Protein AF-W4P4S6-F1 (afdb_monomer)

Foldseek 3Di:
DDDDPLAADDPVLVVLLVVLVVLLVVLVVVLVVLVCVCVVVPDDPVSNVVSVVVNVVSVVSNVVSVVSNVVSVSSND

Solvent-accessible surface area (backbone atoms only — not comparable to full-atom values): 4457 Å² total; per-residue (Å²): 134,88,78,78,80,81,57,72,65,48,76,65,54,50,53,49,46,61,48,43,56,54,50,43,58,50,41,54,51,50,44,52,52,45,52,51,49,70,71,63,77,75,60,52,74,67,54,45,54,51,45,67,56,45,49,60,54,44,52,52,54,39,52,56,45,48,55,52,45,50,60,52,49,67,39,72,109

pLDDT: mean 91.88, std 12.84, range [40.12, 98.62]

Radius of gyration: 17.73 Å; Cα contacts (8 Å, |Δi|>4): 40; chains: 1; bounding box: 56×19×39 Å

Mean predicted aligned error: 4.91 Å

Organism: NCBI:txid1235809

Nearest PDB structures (foldseek):
  3q84-assembly2_H  TM=7.736E-01  e=1.076E+00  Homo sapiens
  5goe-assembly1_A  TM=8.455E-01  e=7.925E+00  Homo sapiens
  5gof-assembly1_A  TM=8.452E-01  e=8.404E+00  Homo sapiens
  2f1m-assembly2_D  TM=7.034E-01  e=4.671E+00  Escherichia coli
  7kzv-assembly1_O  TM=4.616E-01  e=2.920E+00  Homo sapiens

Structure (mmCIF, N/CA/C/O backbone):
data_AF-W4P4S6-F1
#
_entry.id   AF-W4P4S6-F1
#
loop_
_atom_site.group_PDB
_atom_site.id
_atom_site.type_symbol
_atom_site.label_atom_id
_atom_site.label_alt_id
_atom_site.label_comp_id
_atom_site.label_asym_id
_atom_site.label_entity_id
_atom_site.label_seq_id
_atom_site.pdbx_PDB_ins_code
_atom_site.Cartn_x
_atom_site.Cartn_y
_atom_site.Cartn_z
_atom_site.occupancy
_atom_site.B_iso_or_equiv
_atom_site.auth_seq_id
_atom_site.auth_comp_id
_atom_site.auth_asym_id
_atom_site.auth_atom_id
_atom_site.pdbx_PDB_model_num
ATOM 1 N N . MET A 1 1 ? 36.590 1.157 -19.198 1.00 40.12 1 MET A N 1
ATOM 2 C CA . MET A 1 1 ? 35.562 0.656 -18.263 1.00 40.12 1 MET A CA 1
ATOM 3 C C . MET A 1 1 ? 34.219 1.143 -18.787 1.00 40.12 1 MET A C 1
ATOM 5 O O . MET A 1 1 ? 33.991 2.343 -18.757 1.00 40.12 1 MET A O 1
ATOM 9 N N . ARG A 1 2 ? 33.404 0.281 -19.411 1.00 45.28 2 ARG A N 1
ATOM 10 C CA . ARG A 1 2 ? 32.041 0.670 -19.809 1.00 45.28 2 ARG A CA 1
ATOM 11 C C . ARG A 1 2 ? 31.170 0.552 -18.560 1.00 45.28 2 ARG A C 1
ATOM 13 O O . ARG A 1 2 ? 30.917 -0.551 -18.094 1.00 45.28 2 ARG A O 1
ATOM 20 N N . LEU A 1 3 ? 30.862 1.695 -17.960 1.00 52.47 3 LEU A N 1
ATOM 21 C CA . LEU A 1 3 ? 29.904 1.835 -16.868 1.00 52.47 3 LEU A CA 1
ATOM 22 C C . LEU A 1 3 ? 28.501 1.835 -17.496 1.00 52.47 3 LEU A C 1
ATOM 24 O O . LEU A 1 3 ? 28.277 2.579 -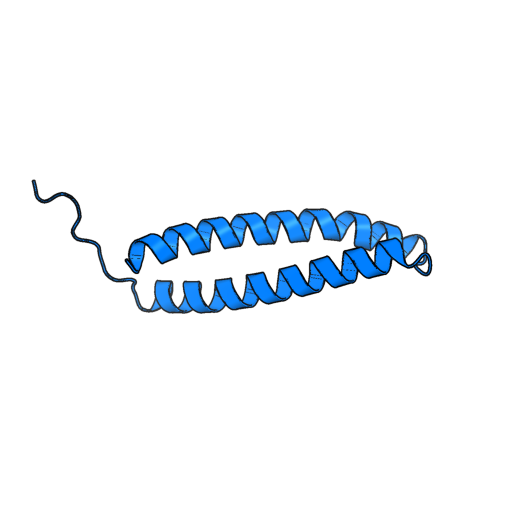18.447 1.00 52.47 3 LEU A O 1
ATOM 28 N N . ASN A 1 4 ? 27.597 1.004 -16.973 1.00 55.69 4 ASN A N 1
ATOM 29 C CA . ASN A 1 4 ? 26.192 0.858 -17.381 1.00 55.69 4 ASN A CA 1
ATOM 30 C C . ASN A 1 4 ? 25.922 0.357 -18.812 1.00 55.69 4 ASN A C 1
ATOM 32 O O . ASN A 1 4 ? 25.423 1.087 -19.665 1.00 55.69 4 ASN A O 1
ATOM 36 N N . ASP A 1 5 ? 26.089 -0.948 -19.031 1.00 54.47 5 ASP A N 1
ATOM 37 C CA . ASP A 1 5 ? 25.135 -1.648 -19.896 1.00 54.47 5 ASP A CA 1
ATOM 38 C C . ASP A 1 5 ? 23.836 -1.799 -19.089 1.00 54.47 5 ASP A C 1
ATOM 40 O O . ASP A 1 5 ? 23.717 -2.704 -18.262 1.00 54.47 5 ASP A O 1
ATOM 44 N N . LYS A 1 6 ? 22.888 -0.867 -19.273 1.00 62.91 6 LYS A N 1
ATOM 45 C CA . LYS A 1 6 ? 21.512 -0.988 -18.766 1.00 62.91 6 LYS A CA 1
ATOM 46 C C . LYS A 1 6 ? 20.935 -2.298 -19.297 1.00 62.91 6 LYS A C 1
ATOM 48 O O . LYS A 1 6 ? 20.528 -2.397 -20.458 1.00 62.91 6 LYS A O 1
ATOM 53 N N . ARG A 1 7 ? 20.996 -3.356 -18.484 1.00 76.81 7 ARG A N 1
ATOM 54 C CA . ARG A 1 7 ? 20.465 -4.656 -18.886 1.00 76.81 7 ARG A CA 1
ATOM 55 C C . ARG A 1 7 ? 18.953 -4.510 -18.970 1.00 76.81 7 ARG A C 1
ATOM 57 O O . ARG A 1 7 ? 18.321 -4.055 -18.024 1.00 76.81 7 ARG A O 1
ATOM 64 N N . LYS A 1 8 ? 18.371 -4.939 -20.085 1.00 81.81 8 LYS A N 1
ATOM 65 C CA . LYS A 1 8 ? 16.917 -5.052 -20.179 1.00 81.81 8 LYS A CA 1
ATOM 66 C C . LYS A 1 8 ? 16.431 -6.038 -19.123 1.00 81.81 8 LYS A C 1
ATOM 68 O O . LYS A 1 8 ? 17.056 -7.084 -18.933 1.00 81.81 8 LYS A O 1
ATOM 73 N N . MET A 1 9 ? 15.290 -5.736 -18.513 1.00 89.62 9 MET A N 1
ATOM 74 C CA . MET A 1 9 ? 14.606 -6.664 -17.615 1.00 89.62 9 MET A CA 1
ATOM 75 C C . MET A 1 9 ? 14.470 -8.050 -18.255 1.00 89.62 9 MET A C 1
ATOM 77 O O . MET A 1 9 ? 14.054 -8.195 -19.415 1.00 89.62 9 MET A O 1
ATOM 81 N N . SER A 1 10 ? 14.780 -9.079 -17.478 1.00 92.69 10 SER A N 1
ATOM 82 C CA . SER A 1 10 ? 14.486 -10.463 -17.821 1.00 92.69 10 SER A CA 1
ATOM 83 C C . SER A 1 10 ? 12.976 -10.703 -17.879 1.00 92.69 10 SER A C 1
ATOM 85 O O . SER A 1 10 ? 12.169 -9.941 -17.350 1.00 92.69 10 SER A O 1
ATOM 87 N N . PHE A 1 11 ? 12.565 -11.812 -18.494 1.00 93.38 11 PHE A N 1
ATOM 88 C CA . PHE A 1 11 ? 11.154 -12.209 -18.520 1.00 93.38 11 PHE A CA 1
ATOM 89 C C . PHE A 1 11 ? 10.549 -12.353 -17.114 1.00 93.38 11 PHE A C 1
ATOM 91 O O . PHE A 1 11 ? 9.380 -12.038 -16.912 1.00 93.38 11 PHE A O 1
ATOM 98 N N . LYS A 1 12 ? 11.351 -12.813 -16.145 1.00 95.56 12 LYS A N 1
ATOM 99 C CA . LYS A 1 12 ? 10.922 -12.952 -14.750 1.00 95.56 12 LYS A CA 1
ATOM 100 C C . LYS A 1 12 ? 10.707 -11.587 -14.100 1.00 95.56 12 LYS A C 1
ATOM 102 O O . LYS A 1 12 ? 9.645 -11.378 -13.537 1.00 95.56 12 LYS A O 1
ATOM 107 N N . GLU A 1 13 ? 11.656 -10.665 -14.258 1.00 95.75 13 GLU A N 1
ATOM 108 C CA . GLU A 1 13 ? 11.555 -9.296 -13.724 1.00 95.75 13 GLU A CA 1
ATOM 109 C C . GLU A 1 13 ? 10.382 -8.525 -14.349 1.00 95.75 13 GLU A C 1
ATOM 111 O O . GLU A 1 13 ? 9.673 -7.820 -13.646 1.00 95.75 13 GLU A O 1
ATOM 116 N N . LYS A 1 14 ? 10.105 -8.702 -15.648 1.00 95.25 14 LYS A N 1
ATOM 117 C CA . LYS A 1 14 ? 8.922 -8.094 -16.289 1.00 95.25 14 LYS A CA 1
ATOM 118 C C . LYS A 1 14 ? 7.611 -8.603 -15.696 1.00 95.25 14 LYS A C 1
ATOM 120 O O . LYS A 1 14 ? 6.714 -7.816 -15.423 1.00 95.25 14 LYS A O 1
ATOM 125 N N . ARG A 1 15 ? 7.506 -9.918 -15.473 1.00 96.69 15 ARG A N 1
ATOM 126 C CA . ARG A 1 15 ? 6.328 -10.500 -14.815 1.00 96.69 15 ARG A CA 1
ATOM 127 C C . ARG A 1 15 ? 6.198 -10.050 -13.366 1.00 96.69 15 ARG A C 1
ATOM 129 O O . ARG A 1 15 ? 5.086 -9.795 -12.924 1.00 96.69 15 ARG A O 1
ATOM 136 N N . GLU A 1 16 ? 7.315 -9.964 -12.650 1.00 96.88 16 GLU A N 1
ATOM 137 C CA . GLU A 1 16 ? 7.366 -9.440 -11.285 1.00 96.88 16 GLU A CA 1
ATOM 138 C C . GLU A 1 16 ? 6.850 -7.997 -11.244 1.00 96.88 16 GLU A C 1
ATOM 140 O O . GLU A 1 16 ? 5.970 -7.695 -10.450 1.00 96.88 16 GLU A O 1
ATOM 145 N N . PHE A 1 17 ? 7.308 -7.139 -12.156 1.00 96.31 17 PHE A N 1
ATOM 146 C CA . PHE A 1 17 ? 6.883 -5.743 -12.259 1.00 96.31 17 PHE A CA 1
ATOM 147 C C . PHE A 1 17 ? 5.371 -5.595 -12.487 1.00 96.31 17 PHE A C 1
ATOM 149 O O . PHE A 1 17 ? 4.698 -4.904 -11.724 1.00 96.31 17 PHE A O 1
ATOM 156 N N . GLU A 1 18 ? 4.818 -6.322 -13.466 1.00 96.88 18 GLU A N 1
ATOM 157 C CA . GLU A 1 18 ? 3.370 -6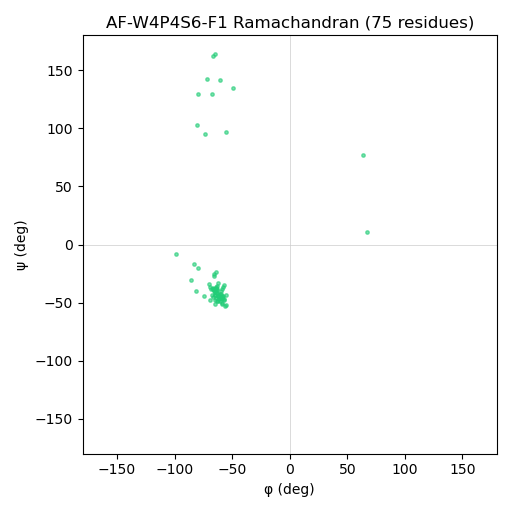.348 -13.738 1.00 96.88 18 GLU A CA 1
ATOM 158 C C . GLU A 1 18 ? 2.552 -6.904 -12.560 1.00 96.88 18 GLU A C 1
ATOM 160 O O . GLU A 1 18 ? 1.397 -6.525 -12.352 1.00 96.88 18 GLU A O 1
ATOM 165 N N . GLN A 1 19 ? 3.108 -7.860 -11.812 1.00 98.00 19 GLN A N 1
ATOM 166 C CA . GLN A 1 19 ? 2.445 -8.446 -10.652 1.00 98.00 19 GLN A CA 1
ATOM 167 C C . GLN A 1 19 ? 2.457 -7.482 -9.464 1.00 98.00 19 GLN A C 1
ATOM 169 O O . GLN A 1 19 ? 1.421 -7.300 -8.827 1.00 98.00 19 GLN A O 1
ATOM 174 N N . ILE A 1 20 ? 3.596 -6.845 -9.198 1.00 97.81 20 ILE A N 1
ATOM 175 C CA . ILE A 1 20 ? 3.754 -5.870 -8.122 1.00 97.81 20 ILE A CA 1
ATOM 176 C C . ILE A 1 20 ? 2.790 -4.698 -8.316 1.00 97.81 20 ILE A C 1
ATOM 178 O O . ILE A 1 20 ? 2.125 -4.314 -7.361 1.00 97.81 20 ILE A O 1
ATOM 182 N N . GLU A 1 21 ? 2.627 -4.190 -9.539 1.00 97.19 21 GLU A N 1
ATOM 183 C CA . GLU A 1 21 ? 1.675 -3.108 -9.829 1.00 97.19 21 GLU A CA 1
ATOM 184 C C . GLU A 1 21 ? 0.230 -3.488 -9.450 1.00 97.19 21 GLU A C 1
ATOM 186 O O . GLU A 1 21 ? -0.481 -2.731 -8.785 1.00 97.19 21 GLU A O 1
ATOM 191 N N . LYS A 1 22 ? -0.194 -4.710 -9.798 1.00 98.25 22 LYS A N 1
ATOM 192 C CA . LYS A 1 22 ? -1.521 -5.234 -9.432 1.00 98.25 22 LYS A CA 1
ATOM 193 C C . LYS A 1 22 ? -1.666 -5.441 -7.928 1.00 98.25 22 LYS A C 1
ATOM 195 O O . LYS A 1 22 ? -2.744 -5.216 -7.378 1.00 98.25 22 LYS A O 1
ATOM 200 N N . GLU A 1 23 ? -0.609 -5.904 -7.269 1.00 98.25 23 GLU A N 1
ATOM 201 C CA . GLU A 1 23 ? -0.599 -6.108 -5.823 1.00 98.25 23 GLU A CA 1
ATOM 202 C C . GLU A 1 23 ? -0.674 -4.781 -5.066 1.00 98.25 23 GLU A C 1
ATOM 204 O O . GLU A 1 23 ? -1.478 -4.685 -4.142 1.00 98.25 23 GLU A O 1
ATOM 209 N N . ILE A 1 24 ? 0.071 -3.755 -5.489 1.00 98.25 24 ILE A N 1
ATOM 210 C CA . ILE A 1 24 ? -0.008 -2.401 -4.920 1.00 98.25 24 ILE A CA 1
ATOM 211 C C . ILE A 1 24 ? -1.434 -1.860 -5.065 1.00 98.25 24 ILE A C 1
ATOM 213 O O . ILE A 1 24 ? -2.042 -1.491 -4.067 1.00 98.25 24 ILE A O 1
ATOM 217 N N . ALA A 1 25 ? -2.027 -1.903 -6.264 1.00 98.38 25 ALA A N 1
ATOM 218 C CA . ALA A 1 25 ? -3.394 -1.414 -6.479 1.00 98.38 25 ALA A CA 1
ATOM 219 C C . ALA A 1 25 ? -4.437 -2.135 -5.599 1.00 98.38 25 ALA A C 1
ATOM 221 O O . ALA A 1 25 ? -5.378 -1.521 -5.083 1.00 98.38 25 ALA A O 1
ATOM 222 N N . ARG A 1 26 ? -4.267 -3.448 -5.397 1.00 98.56 26 ARG A N 1
ATOM 223 C CA . ARG A 1 26 ? -5.119 -4.236 -4.498 1.00 98.56 26 ARG A CA 1
ATOM 224 C C . ARG A 1 26 ? -4.934 -3.825 -3.037 1.00 98.56 26 ARG A C 1
ATOM 226 O O . ARG A 1 26 ? -5.933 -3.695 -2.335 1.00 98.56 26 ARG A O 1
ATOM 233 N N . LEU A 1 27 ? -3.694 -3.645 -2.587 1.00 98.56 27 LEU A N 1
ATOM 234 C CA . LEU A 1 27 ? -3.388 -3.251 -1.212 1.00 98.56 27 LEU A CA 1
ATOM 235 C C . LEU A 1 27 ? -3.871 -1.830 -0.910 1.00 98.56 27 LEU A C 1
ATOM 237 O O . LEU A 1 27 ? -4.434 -1.608 0.153 1.00 98.56 27 LEU A O 1
ATOM 241 N N . GLU A 1 28 ? -3.752 -0.896 -1.854 1.00 98.38 28 GLU A N 1
ATOM 242 C CA . GLU A 1 28 ? -4.304 0.460 -1.721 1.00 98.38 28 GLU A CA 1
ATOM 243 C C . GLU A 1 28 ? -5.834 0.443 -1.611 1.00 98.38 28 GLU A C 1
ATOM 245 O O . GLU A 1 28 ? -6.427 1.151 -0.797 1.00 98.38 28 GLU A O 1
ATOM 250 N N . THR A 1 29 ? -6.494 -0.433 -2.376 1.00 98.56 29 THR A N 1
ATOM 251 C CA . THR A 1 29 ? -7.945 -0.639 -2.246 1.00 98.56 29 THR A CA 1
ATOM 252 C C . THR A 1 29 ? -8.301 -1.223 -0.876 1.00 98.56 29 THR A C 1
ATOM 254 O O . THR A 1 29 ? -9.253 -0.772 -0.242 1.00 98.56 29 THR A O 1
ATOM 257 N N . GLU A 1 30 ? -7.541 -2.215 -0.398 1.00 98.31 30 GLU A N 1
ATOM 258 C CA . GLU A 1 30 ? -7.723 -2.807 0.932 1.00 98.31 30 GLU A CA 1
ATOM 259 C C . GLU A 1 30 ? -7.529 -1.759 2.037 1.00 98.31 30 GLU A C 1
ATOM 261 O O . GLU A 1 30 ? -8.361 -1.655 2.936 1.00 98.31 30 GLU A O 1
ATOM 266 N N . LYS A 1 31 ? -6.478 -0.941 1.942 1.00 98.44 31 LYS A N 1
ATOM 267 C CA . LYS A 1 31 ? -6.195 0.168 2.856 1.00 98.44 31 LYS A CA 1
ATOM 268 C C . LYS A 1 31 ? -7.366 1.144 2.929 1.00 98.44 31 LYS A C 1
ATOM 270 O O . LYS A 1 31 ? -7.862 1.392 4.024 1.00 98.44 31 LYS A O 1
ATOM 275 N N . ALA A 1 32 ? -7.847 1.631 1.785 1.00 98.19 32 ALA A N 1
ATOM 276 C CA . ALA A 1 32 ? -8.967 2.568 1.731 1.00 98.19 32 ALA A CA 1
ATOM 277 C C . ALA A 1 32 ? -10.243 1.982 2.363 1.00 98.19 32 ALA A C 1
ATOM 279 O O . ALA A 1 32 ? -10.939 2.663 3.113 1.00 98.19 32 ALA A 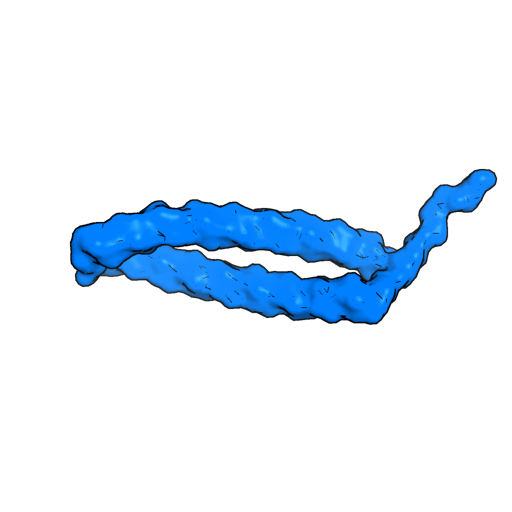O 1
ATOM 280 N N . GLN A 1 33 ? -10.522 0.696 2.123 1.00 97.81 33 GLN A N 1
ATOM 281 C CA . GLN A 1 33 ? -11.645 -0.003 2.757 1.00 97.81 33 GLN A CA 1
ATOM 282 C C . GLN A 1 33 ? -11.473 -0.120 4.274 1.00 97.81 33 GLN A C 1
ATOM 284 O O . GLN A 1 33 ? -12.441 0.031 5.017 1.00 97.81 33 GLN A O 1
ATOM 289 N N . ILE A 1 34 ? -10.258 -0.402 4.752 1.00 97.25 34 ILE A N 1
ATOM 290 C CA . ILE A 1 34 ? -9.965 -0.464 6.186 1.00 97.25 34 ILE A CA 1
ATOM 291 C C . ILE A 1 34 ? -10.161 0.915 6.827 1.00 97.25 34 ILE A C 1
ATO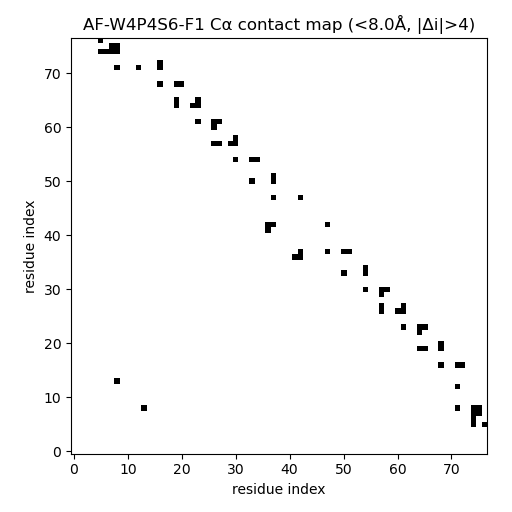M 293 O O . ILE A 1 34 ? -10.812 1.004 7.865 1.00 97.25 34 ILE A O 1
ATOM 297 N N . GLU A 1 35 ? -9.650 1.981 6.212 1.00 97.00 35 GLU A N 1
ATOM 298 C CA . GLU A 1 35 ? -9.811 3.358 6.695 1.00 97.00 35 GLU A CA 1
ATOM 299 C C . GLU A 1 35 ? -11.291 3.767 6.751 1.00 97.00 35 GLU A C 1
ATOM 301 O O . GLU A 1 35 ? -11.754 4.258 7.782 1.00 97.00 35 GLU A O 1
ATOM 306 N N . GLU A 1 36 ? -12.067 3.478 5.701 1.00 97.19 36 GLU A N 1
ATOM 307 C CA . GLU A 1 36 ? -13.514 3.722 5.674 1.00 97.19 36 GLU A CA 1
ATOM 308 C C . GLU A 1 36 ? -14.236 2.968 6.802 1.00 97.19 36 GLU A C 1
ATOM 310 O O . GLU A 1 36 ? -15.044 3.543 7.537 1.00 97.19 36 GLU A O 1
ATOM 315 N N . GLN A 1 37 ? -13.907 1.689 6.994 1.00 95.88 37 GLN A N 1
ATOM 316 C CA . GLN A 1 37 ? -14.481 0.861 8.052 1.00 95.88 37 GLN A CA 1
ATOM 317 C C . GLN A 1 37 ? -14.151 1.401 9.448 1.00 95.88 37 GLN A C 1
ATOM 319 O O . GLN A 1 37 ? -15.052 1.500 10.286 1.00 95.88 37 GLN A O 1
ATOM 324 N N . LEU A 1 38 ? -12.900 1.800 9.693 1.00 95.06 38 LEU A N 1
ATOM 325 C CA . LEU A 1 38 ? -12.464 2.392 10.960 1.00 95.06 38 LEU A CA 1
ATOM 326 C C . LEU A 1 38 ? -13.173 3.727 11.247 1.00 95.06 38 LEU A C 1
ATOM 328 O O . LEU A 1 38 ? -13.516 3.999 12.397 1.00 95.06 38 LEU A O 1
ATOM 332 N N . CYS A 1 39 ? -13.453 4.530 10.217 1.00 94.00 39 CYS A N 1
ATOM 333 C CA . CYS A 1 39 ? -14.189 5.790 10.348 1.00 94.00 39 CYS A CA 1
ATOM 334 C C . CYS A 1 39 ? -15.713 5.615 10.457 1.00 94.00 39 CYS A C 1
ATOM 336 O O . CYS A 1 39 ? -16.390 6.515 10.950 1.00 94.00 39 CYS A O 1
ATOM 338 N N . SER A 1 40 ? -16.266 4.476 10.026 1.00 94.75 40 SER A N 1
ATOM 339 C CA . SER A 1 40 ? -17.719 4.244 9.999 1.00 94.75 40 SER A CA 1
ATOM 340 C C . SER A 1 40 ? -18.376 4.193 11.384 1.00 94.75 40 SER A C 1
ATOM 342 O O . SER A 1 40 ? -19.579 4.415 11.503 1.00 94.75 40 SER A O 1
ATOM 344 N N . GLY A 1 41 ? -17.618 3.848 12.432 1.00 90.06 41 GLY A N 1
ATOM 345 C CA . GLY A 1 41 ? -18.148 3.633 13.784 1.00 90.06 41 GLY A CA 1
ATOM 346 C C . GLY A 1 41 ? -19.078 2.417 13.924 1.00 90.06 41 GLY A C 1
ATOM 347 O O . GLY A 1 41 ? -19.724 2.268 14.958 1.00 90.06 41 GLY A O 1
ATOM 348 N N . THR A 1 42 ? -19.160 1.553 12.905 1.00 92.81 42 THR A N 1
ATOM 349 C CA . THR A 1 42 ? -20.068 0.387 12.876 1.00 92.81 42 THR A CA 1
ATOM 350 C C . THR A 1 42 ? -19.401 -0.941 13.244 1.00 92.81 42 THR A C 1
ATOM 352 O O . THR A 1 42 ? -20.091 -1.945 13.407 1.00 92.81 42 THR A O 1
ATOM 355 N N . LEU A 1 43 ? -18.073 -0.955 13.392 1.00 95.25 43 LEU A N 1
ATOM 356 C CA . LEU A 1 43 ? -17.301 -2.164 13.674 1.00 95.25 43 LEU A CA 1
ATOM 357 C C . LEU A 1 43 ? -17.513 -2.671 15.102 1.00 95.25 43 LEU A C 1
ATOM 359 O O . LEU A 1 43 ? -17.541 -1.898 16.063 1.00 95.25 43 LEU A O 1
ATOM 363 N N . SER A 1 44 ? -17.563 -3.993 15.258 1.00 95.88 44 SER A N 1
ATOM 364 C CA . SER A 1 44 ? -17.412 -4.622 16.570 1.00 95.88 44 SER A CA 1
ATOM 365 C C . SER A 1 44 ? -15.995 -4.420 17.127 1.00 95.88 44 SER A C 1
ATOM 367 O O . SER A 1 44 ? -15.049 -4.141 16.395 1.00 95.88 44 SER A O 1
ATOM 369 N N . VAL A 1 45 ? -15.807 -4.618 18.438 1.00 93.75 45 VAL A N 1
ATOM 370 C CA . VAL A 1 45 ? -14.482 -4.509 19.089 1.00 93.75 45 VAL A CA 1
ATOM 371 C C . VAL A 1 45 ? -13.454 -5.467 18.468 1.00 93.75 45 VAL A C 1
ATOM 373 O O . VAL A 1 45 ? -12.278 -5.119 18.343 1.00 93.75 45 VAL A O 1
ATOM 376 N N . GLY A 1 46 ? -13.896 -6.666 18.069 1.00 96.06 46 GLY A N 1
ATOM 377 C CA . GLY A 1 46 ? -13.048 -7.654 17.401 1.00 96.06 46 GLY A CA 1
ATOM 378 C C . GLY A 1 46 ? -12.582 -7.164 16.033 1.00 96.06 46 GLY A C 1
ATOM 379 O O . GLY A 1 46 ? -11.380 -7.118 15.782 1.00 96.06 46 GLY A O 1
ATOM 380 N N . GLU A 1 47 ? -13.521 -6.714 15.199 1.00 95.81 47 GLU A N 1
ATOM 381 C CA . GLU A 1 47 ? -13.219 -6.173 13.869 1.00 95.81 47 GLU A CA 1
ATOM 382 C C . GLU A 1 47 ? -12.365 -4.907 13.956 1.00 95.81 47 GLU A C 1
ATOM 384 O O . GLU A 1 47 ? -11.400 -4.769 13.213 1.00 95.81 47 GLU A O 1
ATOM 389 N N . LEU A 1 48 ? -12.659 -4.009 14.900 1.00 95.81 48 LEU A N 1
ATOM 390 C CA . LEU A 1 48 ? -11.859 -2.814 15.154 1.00 95.81 48 LEU A CA 1
ATOM 391 C C . LEU A 1 48 ? -10.406 -3.191 15.467 1.00 95.81 48 LEU A C 1
ATOM 393 O O . LEU A 1 48 ? -9.483 -2.655 14.862 1.00 95.81 48 LEU A O 1
ATOM 397 N N . THR A 1 49 ? -10.201 -4.160 16.363 1.00 96.06 49 THR A N 1
ATOM 398 C CA . THR A 1 49 ? -8.860 -4.631 16.739 1.00 96.06 49 THR A CA 1
ATOM 399 C C . THR A 1 49 ? -8.127 -5.262 15.556 1.00 96.06 49 THR A C 1
ATOM 401 O O . THR A 1 49 ? -6.932 -5.027 15.379 1.00 96.06 49 THR A O 1
ATOM 404 N N . GLU A 1 50 ? -8.818 -6.066 14.747 1.00 97.12 50 GLU A N 1
ATOM 405 C CA . GLU A 1 50 ? -8.247 -6.683 13.548 1.00 97.12 50 GLU A CA 1
ATOM 406 C C . GLU A 1 50 ? -7.835 -5.621 12.523 1.00 97.12 50 GLU A C 1
ATOM 408 O O . GLU A 1 50 ? -6.695 -5.606 12.063 1.00 97.12 50 GLU A O 1
ATOM 413 N N . LYS A 1 51 ? -8.727 -4.675 12.225 1.00 96.81 51 LYS A N 1
ATOM 414 C CA . LYS A 1 51 ? -8.504 -3.603 11.250 1.00 96.81 51 LYS A CA 1
ATOM 415 C C . LYS A 1 51 ? -7.395 -2.647 11.684 1.00 96.81 51 LYS A C 1
ATOM 417 O O . LYS A 1 51 ? -6.562 -2.278 10.859 1.00 96.81 51 LYS A O 1
ATOM 422 N N . SER A 1 52 ? -7.308 -2.320 12.976 1.00 95.38 52 SER A N 1
ATOM 423 C CA . SER A 1 52 ? -6.214 -1.508 13.524 1.00 95.38 52 SER A CA 1
ATOM 424 C C . SER A 1 52 ? -4.845 -2.192 13.451 1.00 95.38 52 SER A C 1
ATOM 426 O O . SER A 1 52 ? -3.839 -1.493 13.371 1.00 95.38 52 SER A O 1
ATOM 428 N N . LYS A 1 53 ? -4.784 -3.531 13.463 1.00 97.50 53 LYS A N 1
ATOM 429 C CA . LYS A 1 53 ? -3.537 -4.283 13.232 1.00 97.50 53 LYS A CA 1
ATOM 430 C C . LYS A 1 53 ? -3.220 -4.417 11.749 1.00 97.50 53 LYS A C 1
ATOM 432 O O . LYS A 1 53 ? -2.074 -4.270 11.353 1.00 97.50 53 LYS A O 1
ATOM 437 N N . ARG A 1 54 ? -4.244 -4.654 10.929 1.00 97.69 54 ARG A N 1
ATOM 438 C CA . ARG A 1 54 ? -4.081 -4.881 9.495 1.00 97.69 54 ARG A CA 1
ATOM 439 C C . ARG A 1 54 ? -3.640 -3.628 8.741 1.00 97.69 54 ARG A C 1
ATOM 441 O O . ARG A 1 54 ? -2.850 -3.735 7.812 1.00 97.69 54 ARG A O 1
ATOM 448 N N . LEU A 1 55 ? -4.128 -2.449 9.128 1.00 97.88 55 LEU A N 1
ATOM 449 C CA . LEU A 1 55 ? -3.797 -1.192 8.451 1.00 97.88 55 LEU A CA 1
ATOM 450 C C . LEU A 1 55 ? -2.280 -0.909 8.366 1.00 97.88 55 LEU A C 1
ATOM 452 O O . LEU A 1 55 ? -1.804 -0.663 7.257 1.00 97.88 55 LEU A O 1
ATOM 456 N N . PRO A 1 56 ? -1.496 -0.947 9.466 1.00 98.12 56 PRO A N 1
ATOM 457 C CA . PRO A 1 56 ? -0.049 -0.757 9.379 1.00 98.12 56 PRO A CA 1
ATOM 458 C C . PRO A 1 56 ? 0.649 -1.861 8.571 1.00 98.12 56 PRO A C 1
ATOM 460 O O . PRO A 1 56 ? 1.519 -1.531 7.778 1.00 98.12 56 PRO A O 1
ATOM 463 N N . GLU A 1 57 ? 0.223 -3.127 8.672 1.00 98.44 57 GLU A N 1
ATOM 464 C CA . GLU A 1 57 ? 0.777 -4.215 7.843 1.00 98.44 57 GLU A CA 1
ATOM 465 C C . GLU A 1 57 ? 0.568 -3.960 6.343 1.00 98.44 57 GLU A C 1
ATOM 467 O O . GLU A 1 57 ? 1.459 -4.193 5.531 1.00 98.44 57 GLU A O 1
ATOM 472 N N . VAL A 1 58 ? -0.621 -3.487 5.953 1.00 98.50 58 VAL A N 1
ATOM 473 C CA . VAL A 1 58 ? -0.923 -3.155 4.554 1.00 98.50 58 VAL A CA 1
ATOM 474 C C . VAL A 1 58 ? -0.057 -1.990 4.079 1.00 98.50 58 VAL A C 1
ATOM 476 O O . VAL A 1 58 ? 0.460 -2.058 2.968 1.00 98.50 58 VAL A O 1
ATOM 479 N N . ASN A 1 59 ? 0.149 -0.963 4.911 1.00 98.19 59 ASN A N 1
ATOM 480 C CA . ASN A 1 59 ? 1.050 0.145 4.583 1.00 98.19 59 ASN A CA 1
ATOM 481 C C . ASN A 1 59 ? 2.498 -0.334 4.387 1.00 98.19 59 ASN A C 1
ATOM 483 O O . ASN A 1 59 ? 3.101 -0.002 3.372 1.00 98.19 59 ASN A O 1
ATOM 487 N N . GLU A 1 60 ? 3.025 -1.166 5.289 1.00 98.62 60 GLU A N 1
ATOM 488 C CA . GLU A 1 60 ? 4.375 -1.737 5.151 1.00 98.62 60 GLU A CA 1
ATOM 489 C C . GLU A 1 60 ? 4.512 -2.550 3.854 1.00 98.62 60 GLU A C 1
ATOM 491 O O . GLU A 1 60 ? 5.471 -2.376 3.104 1.00 98.62 60 GLU A O 1
ATOM 496 N N . LEU A 1 61 ? 3.515 -3.378 3.525 1.00 98.56 61 LEU A N 1
ATOM 497 C CA . LEU A 1 61 ? 3.508 -4.159 2.285 1.00 98.56 61 LEU A CA 1
ATOM 498 C C . LEU A 1 61 ? 3.453 -3.281 1.027 1.00 98.56 61 LEU A C 1
ATOM 500 O O . LEU A 1 61 ? 4.044 -3.648 0.009 1.00 98.56 61 LEU A O 1
ATOM 504 N N . ILE A 1 62 ? 2.726 -2.160 1.065 1.00 98.56 62 ILE A N 1
ATOM 505 C CA . ILE A 1 62 ? 2.693 -1.184 -0.034 1.00 98.56 62 ILE A CA 1
ATOM 506 C C . ILE A 1 62 ? 4.072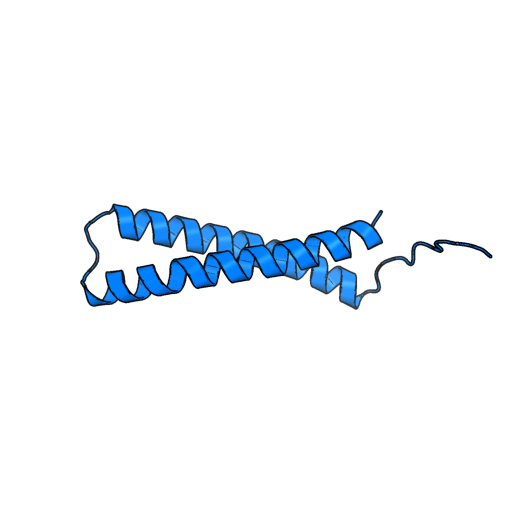 -0.552 -0.203 1.00 98.56 62 ILE A C 1
ATOM 508 O O . ILE A 1 62 ? 4.575 -0.516 -1.327 1.00 98.56 62 ILE A O 1
ATOM 512 N N . ASP A 1 63 ? 4.697 -0.104 0.884 1.00 98.44 63 ASP A N 1
ATOM 513 C CA . ASP A 1 63 ? 6.008 0.545 0.851 1.00 98.44 63 ASP A CA 1
ATOM 514 C C . ASP A 1 63 ? 7.084 -0.410 0.312 1.00 98.44 63 ASP A C 1
ATOM 516 O O . ASP A 1 63 ? 7.799 -0.072 -0.633 1.00 98.44 63 ASP A O 1
ATOM 520 N N . GLU A 1 64 ? 7.148 -1.643 0.825 1.00 98.44 64 GLU A N 1
ATOM 521 C CA . GLU A 1 64 ? 8.082 -2.676 0.353 1.00 98.44 64 GLU A CA 1
ATOM 522 C C . GLU A 1 64 ? 7.921 -2.962 -1.145 1.00 98.44 64 GLU A C 1
ATOM 524 O O . GLU A 1 64 ? 8.897 -3.017 -1.902 1.00 98.44 64 GLU A O 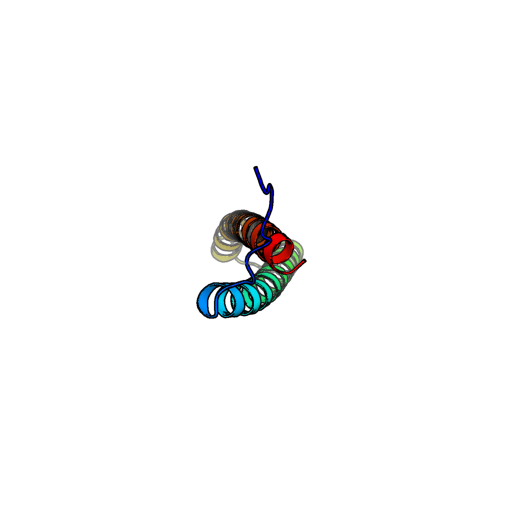1
ATOM 529 N N . LYS A 1 65 ? 6.674 -3.126 -1.599 1.00 98.25 65 LYS A N 1
ATOM 530 C CA . LYS A 1 65 ? 6.370 -3.394 -3.008 1.00 98.25 65 LYS A CA 1
ATOM 531 C C . LYS A 1 65 ? 6.676 -2.198 -3.892 1.00 98.25 65 LYS A C 1
ATOM 533 O O . LYS A 1 65 ? 7.192 -2.387 -4.990 1.00 98.25 65 LYS A O 1
ATOM 538 N N . THR A 1 66 ? 6.404 -0.989 -3.416 1.00 98.19 66 THR A N 1
ATOM 539 C CA . THR A 1 66 ? 6.702 0.249 -4.139 1.00 98.19 66 THR A CA 1
ATOM 540 C C . THR A 1 66 ? 8.207 0.422 -4.305 1.00 98.19 66 THR A C 1
ATOM 542 O O . THR A 1 66 ? 8.660 0.701 -5.412 1.00 98.19 66 THR A O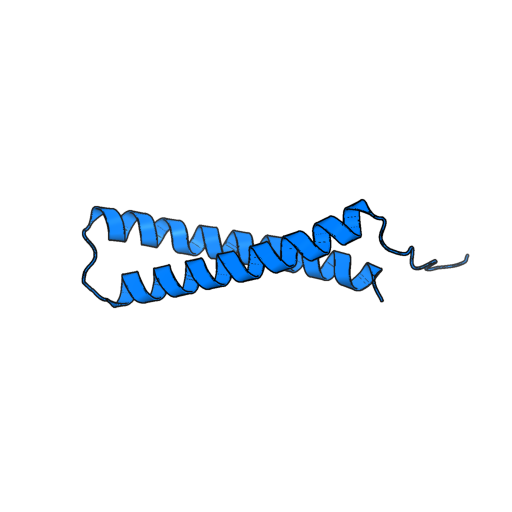 1
ATOM 545 N N . MET A 1 67 ? 9.004 0.157 -3.265 1.00 97.69 67 MET A N 1
ATOM 546 C CA . MET A 1 67 ? 10.468 0.178 -3.362 1.00 97.69 67 MET A CA 1
ATOM 547 C C . MET A 1 67 ? 10.976 -0.818 -4.408 1.00 97.69 67 MET A C 1
ATOM 549 O O . MET A 1 67 ? 11.777 -0.459 -5.270 1.00 97.69 67 MET A O 1
ATOM 553 N N . ARG A 1 68 ? 10.445 -2.047 -4.411 1.00 97.00 68 ARG A N 1
ATOM 554 C CA . ARG A 1 68 ? 10.808 -3.050 -5.420 1.00 97.00 68 ARG A CA 1
ATOM 555 C C . ARG A 1 68 ? 10.364 -2.660 -6.832 1.00 97.00 68 ARG A C 1
ATOM 557 O O . ARG A 1 68 ? 11.089 -2.899 -7.796 1.00 97.00 68 ARG A O 1
ATOM 564 N N . TRP A 1 69 ? 9.184 -2.064 -6.968 1.00 97.19 69 TRP A N 1
ATOM 565 C CA . TRP A 1 69 ? 8.691 -1.547 -8.242 1.00 97.19 69 TRP A CA 1
ATOM 566 C C . TRP A 1 69 ? 9.611 -0.448 -8.784 1.00 97.19 69 TRP A C 1
ATOM 568 O O . TRP A 1 69 ? 9.958 -0.486 -9.962 1.00 97.19 69 TRP A O 1
ATOM 578 N N . LEU A 1 70 ? 10.068 0.474 -7.927 1.00 95.94 70 LEU A N 1
ATOM 579 C CA . LEU A 1 70 ? 11.006 1.536 -8.297 1.00 95.94 70 LEU A CA 1
ATOM 580 C C . LEU A 1 70 ? 12.329 0.955 -8.811 1.00 95.94 70 LEU A C 1
ATOM 582 O O . LEU A 1 70 ? 12.738 1.300 -9.918 1.00 95.94 70 LEU A O 1
ATOM 586 N N . GLU A 1 71 ? 12.929 -0.000 -8.094 1.00 93.75 71 GLU A N 1
ATOM 587 C CA . GLU A 1 71 ? 14.141 -0.703 -8.554 1.00 93.75 71 GLU A CA 1
ATOM 588 C C . GLU A 1 71 ? 13.953 -1.346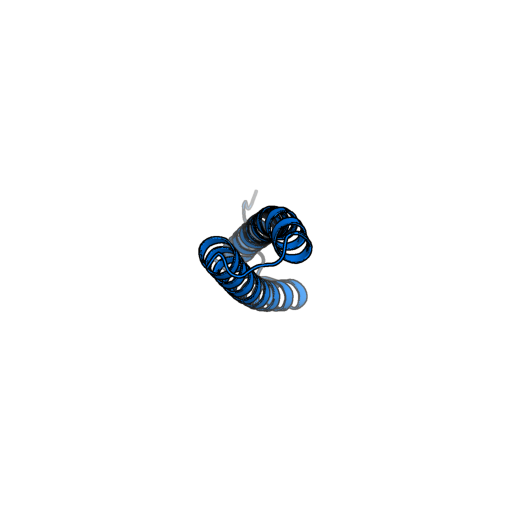 -9.936 1.00 93.75 71 GLU A C 1
ATOM 590 O O . GLU A 1 7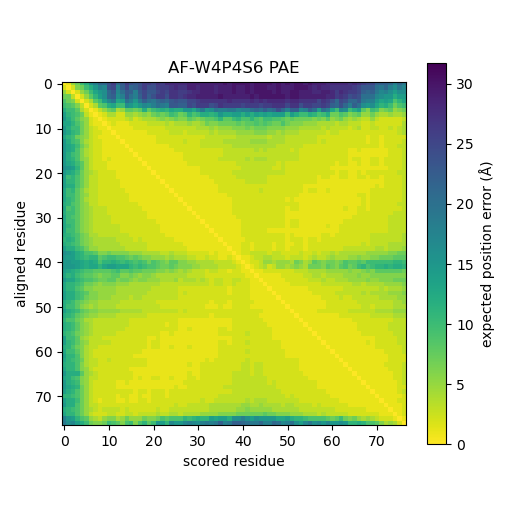1 ? 14.831 -1.283 -10.796 1.00 93.75 71 GLU A O 1
ATOM 595 N N . LEU A 1 72 ? 12.804 -1.989 -10.162 1.00 93.75 72 LEU A N 1
ATOM 596 C CA . LEU A 1 72 ? 12.484 -2.629 -11.437 1.00 93.75 72 LEU A CA 1
ATOM 597 C C . LEU A 1 72 ? 12.229 -1.604 -12.553 1.00 93.75 72 LEU A C 1
ATOM 599 O O . LEU A 1 72 ? 12.588 -1.871 -13.700 1.00 93.75 72 LEU A O 1
ATOM 603 N N . SER A 1 73 ? 11.655 -0.443 -12.229 1.00 91.88 73 SER A N 1
ATOM 604 C CA . SER A 1 73 ? 11.407 0.642 -13.185 1.00 91.88 73 SER A CA 1
ATOM 605 C C . SER A 1 73 ? 12.711 1.263 -13.699 1.00 91.88 73 SER A C 1
ATOM 607 O O . SER A 1 73 ? 12.846 1.488 -14.899 1.00 91.88 73 SER A O 1
ATOM 609 N N . GLU A 1 74 ? 13.727 1.399 -12.839 1.00 91.88 74 GLU A N 1
ATOM 610 C CA . GLU A 1 74 ? 15.059 1.884 -13.226 1.00 91.88 74 GLU A CA 1
ATOM 611 C C . GLU A 1 74 ? 15.781 0.941 -14.207 1.00 91.88 74 GLU A C 1
ATOM 613 O O . GLU A 1 74 ? 16.663 1.373 -14.951 1.00 91.88 74 GLU A O 1
ATOM 618 N N . LEU A 1 75 ? 15.417 -0.350 -14.230 1.00 88.94 75 LEU A N 1
ATOM 619 C CA . LEU A 1 75 ? 15.921 -1.333 -15.202 1.00 88.94 75 LEU A CA 1
ATOM 620 C C . LEU A 1 75 ? 15.168 -1.300 -16.543 1.00 88.94 75 LEU A C 1
ATOM 622 O O . LEU A 1 75 ? 15.620 -1.913 -17.518 1.00 88.94 75 LEU A O 1
ATOM 626 N N . ALA A 1 76 ? 13.987 -0.678 -16.577 1.00 78.88 76 ALA A N 1
ATOM 627 C CA . ALA A 1 76 ? 13.176 -0.523 -17.780 1.00 78.88 76 ALA A CA 1
ATOM 628 C C . ALA A 1 76 ? 13.585 0.715 -18.601 1.00 78.88 76 ALA A C 1
ATOM 630 O O . ALA A 1 76 ? 13.471 0.673 -19.830 1.00 78.88 76 ALA A O 1
ATOM 631 N N . ASP A 1 77 ? 14.083 1.758 -17.929 1.00 68.75 77 ASP A N 1
ATOM 632 C CA . ASP A 1 77 ? 14.683 2.971 -18.510 1.00 68.75 77 ASP A CA 1
ATOM 633 C C . ASP A 1 77 ? 16.084 2.727 -19.079 1.00 68.75 77 ASP A C 1
ATOM 635 O O . ASP A 1 77 ? 16.506 3.433 -20.029 1.00 68.75 77 ASP A O 1
#

InterPro domains:
  IPR032524 ABC transporter Uup, C-terminal [PF16326] (8-74)
  IPR037118 Valyl-tRNA synthetase, tRNA-binding arm superfamily [G3DSA:1.10.287.380] (3-77)
  IPR051309 ABC transporter ABCF subfamily ATPase [PTHR42855] (4-75)

Sequence (77 aa):
MRLNDKRKMSFKEKREFEQIEKEIARLETEKAQIEEQLCSGTLSVGELTEKSKRLPEVNELIDEKTMRWLELSELAD

Secondary structure (DSSP, 8-state):
------PPPPHHHHHHHHHHHHHHHHHHHHHHHHHHHHHHS---HHHHHHHHHHHHHHHHHHHHHHHHHHHHHHTT-